Protein AF-A0A9J6GZI0-F1 (afdb_monomer_lite)

Sequence (160 aa):
MIIQRSVTVWRATHVLAYLCALATSIGALVCYRKMNAQLMTTVDKCLLFTKPWIDVEQSSRKCRIDYTRIEWSSDTLCNYVTFALLASFVYSIVAVWFFVMCAPTRGTELNDSVVHVWKIVAPASFLSGVMAMVTLVMAWKVTNGMNAFFDGLAEGARKK

InterPro domains:
  IPR059010 Transmembrane protein 179/179B [PF26158] (20-149)

Secondary structure (DSSP, 8-state):
-HHHHHHHHHHHHHHHHHHHHHHHHHHHHHHHHHHHHHTT-SS----TT-B--EEE-TTT--EEE-TTS-BPPPHHHHHHHHHHHHHHHHHHHHHHHHHHHTSPPTTS-HHHHHHHHHHHHHHHHHHHHHHHHHHHHHHHHHHHHHHHHHHHHHHHHH--

pLDDT: mean 76.61, std 12.49, range [46.97, 93.81]

Structure (mmCIF, N/CA/C/O backbone):
data_AF-A0A9J6GZI0-F1
#
_entry.id   AF-A0A9J6GZI0-F1
#
loop_
_atom_site.group_PDB
_atom_site.id
_atom_site.type_symbol
_atom_site.label_atom_id
_atom_site.label_alt_id
_atom_site.label_comp_id
_atom_site.label_asym_id
_atom_site.label_entity_id
_atom_site.label_seq_id
_atom_site.pdbx_PDB_ins_code
_atom_site.Cartn_x
_atom_site.Cartn_y
_atom_site.Cartn_z
_atom_site.occupancy
_atom_site.B_iso_or_equiv
_atom_site.auth_seq_id
_atom_site.auth_comp_id
_atom_site.auth_asym_id
_atom_site.auth_atom_id
_atom_site.pdbx_PDB_model_num
ATOM 1 N N . MET A 1 1 ? 14.197 6.250 -35.689 1.00 51.56 1 MET A N 1
ATOM 2 C CA . MET A 1 1 ? 13.913 7.397 -34.789 1.00 51.56 1 MET A CA 1
ATOM 3 C C . MET A 1 1 ? 12.648 7.200 -33.936 1.00 51.56 1 MET A C 1
ATOM 5 O O . MET A 1 1 ? 12.724 7.396 -32.730 1.00 51.56 1 MET A O 1
ATOM 9 N N . ILE A 1 2 ? 11.511 6.758 -34.500 1.00 58.06 2 ILE A N 1
ATOM 10 C CA . ILE A 1 2 ? 10.236 6.566 -33.763 1.00 58.06 2 ILE A CA 1
ATOM 11 C C . ILE A 1 2 ? 10.351 5.539 -32.615 1.00 58.06 2 ILE A C 1
ATOM 13 O O . ILE A 1 2 ? 9.964 5.830 -31.485 1.00 58.06 2 ILE A O 1
ATOM 17 N N . ILE A 1 3 ? 10.967 4.380 -32.871 1.00 59.94 3 ILE A N 1
ATOM 18 C CA . ILE A 1 3 ? 11.138 3.300 -31.877 1.00 59.94 3 ILE A CA 1
ATOM 19 C C . ILE A 1 3 ? 11.978 3.768 -30.671 1.00 59.94 3 ILE A C 1
ATOM 21 O O . ILE A 1 3 ? 11.637 3.497 -29.524 1.00 59.94 3 ILE A O 1
ATOM 25 N N . GLN A 1 4 ? 13.024 4.564 -30.908 1.00 58.75 4 GLN A N 1
ATOM 26 C CA . GLN A 1 4 ? 13.918 5.082 -29.863 1.00 58.75 4 GLN A CA 1
ATOM 27 C C . GLN A 1 4 ? 13.219 6.083 -28.928 1.00 58.75 4 GLN A C 1
ATOM 29 O O . GLN A 1 4 ? 13.420 6.052 -27.710 1.00 58.75 4 GLN A O 1
ATOM 34 N N . ARG A 1 5 ? 12.346 6.937 -29.481 1.00 63.12 5 ARG A N 1
ATOM 35 C CA . ARG A 1 5 ? 11.496 7.835 -28.687 1.00 63.12 5 ARG A CA 1
ATOM 36 C C . ARG A 1 5 ? 10.500 7.031 -27.846 1.00 63.12 5 ARG A C 1
ATOM 38 O O . ARG A 1 5 ? 10.331 7.336 -26.671 1.00 63.12 5 ARG A O 1
ATOM 45 N N . SER A 1 6 ? 9.921 5.971 -28.412 1.00 71.12 6 SER A N 1
ATOM 46 C CA . SER A 1 6 ? 8.968 5.096 -27.717 1.00 71.12 6 SER A CA 1
ATOM 47 C C . SER A 1 6 ? 9.584 4.383 -26.506 1.00 71.12 6 SER A C 1
ATOM 49 O O . SER A 1 6 ? 8.999 4.408 -25.428 1.00 71.12 6 SER A O 1
ATOM 51 N N . VAL A 1 7 ? 10.780 3.797 -26.644 1.00 70.62 7 VAL A N 1
ATOM 52 C CA . VAL A 1 7 ? 11.458 3.081 -25.540 1.00 70.62 7 VAL A CA 1
ATOM 53 C C . VAL A 1 7 ? 11.880 4.038 -24.419 1.00 70.62 7 VAL A C 1
ATOM 55 O O . VAL A 1 7 ? 11.726 3.726 -23.239 1.00 70.62 7 VAL A O 1
ATOM 58 N N . THR A 1 8 ? 12.368 5.229 -24.774 1.00 74.81 8 THR A N 1
ATOM 59 C CA . THR A 1 8 ? 12.782 6.248 -23.793 1.00 74.81 8 THR A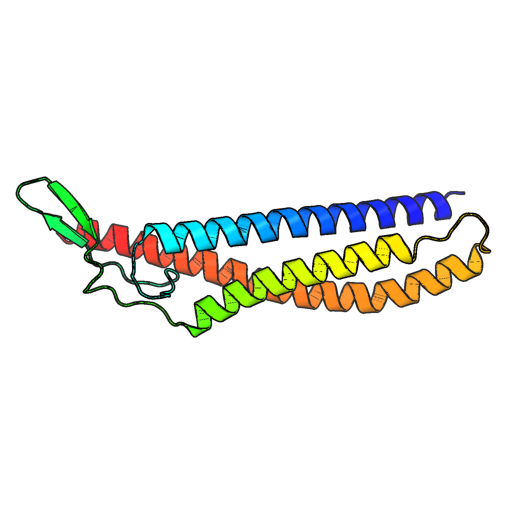 CA 1
ATOM 60 C C . THR A 1 8 ? 11.592 6.762 -22.981 1.00 74.81 8 THR A C 1
ATOM 62 O O . THR A 1 8 ? 11.679 6.851 -21.757 1.00 74.81 8 THR A O 1
ATOM 65 N N . VAL A 1 9 ? 10.470 7.057 -23.649 1.00 80.56 9 VAL A N 1
ATOM 66 C CA . VAL A 1 9 ? 9.228 7.489 -22.989 1.00 80.56 9 VAL A CA 1
ATOM 67 C C . VAL A 1 9 ? 8.689 6.379 -22.092 1.00 80.56 9 VAL A C 1
ATOM 69 O O . VAL A 1 9 ? 8.420 6.628 -20.922 1.00 80.56 9 VAL A O 1
ATOM 72 N N . TRP A 1 10 ? 8.618 5.145 -22.595 1.00 79.31 10 TRP A N 1
ATOM 73 C CA . TRP A 1 10 ? 8.157 3.988 -21.826 1.00 79.31 10 TRP A CA 1
ATOM 74 C C . TRP A 1 10 ? 8.956 3.787 -20.531 1.00 79.31 10 TRP A C 1
ATOM 76 O O . TRP A 1 10 ? 8.372 3.616 -19.458 1.00 79.31 10 TRP A O 1
ATOM 86 N N . ARG A 1 11 ? 10.290 3.875 -20.607 1.00 77.94 11 ARG A N 1
ATOM 87 C CA . ARG A 1 11 ? 11.172 3.768 -19.439 1.00 77.94 11 ARG A CA 1
ATOM 88 C C . ARG A 1 11 ? 10.929 4.898 -18.443 1.00 77.94 11 ARG A C 1
ATOM 90 O O . ARG A 1 11 ? 10.831 4.641 -17.247 1.00 77.94 11 ARG A O 1
ATOM 97 N N . ALA A 1 12 ? 10.816 6.136 -18.929 1.00 83.56 12 ALA A N 1
ATOM 98 C CA . ALA A 1 12 ? 10.535 7.291 -18.082 1.00 83.56 12 ALA A CA 1
ATOM 99 C C . ALA A 1 12 ? 9.198 7.132 -17.340 1.00 83.56 12 ALA A C 1
ATOM 101 O O . ALA A 1 12 ? 9.138 7.375 -16.138 1.00 83.56 12 ALA A O 1
ATOM 102 N N . THR A 1 13 ? 8.155 6.643 -18.019 1.00 86.12 13 THR A N 1
ATOM 103 C CA . THR A 1 13 ? 6.854 6.356 -17.399 1.00 86.12 13 THR A CA 1
ATOM 104 C C . THR A 1 13 ? 6.967 5.316 -16.282 1.00 86.12 13 THR A C 1
ATOM 106 O O . THR A 1 13 ? 6.408 5.531 -15.211 1.00 86.12 13 THR A O 1
ATOM 109 N N . HIS A 1 14 ? 7.719 4.228 -16.484 1.00 85.12 14 HIS A N 1
ATOM 110 C CA . HIS A 1 14 ? 7.907 3.202 -15.451 1.00 85.12 14 HIS A CA 1
ATOM 111 C C . HIS A 1 14 ? 8.660 3.748 -14.238 1.00 85.12 14 HIS A C 1
ATOM 113 O O . HIS A 1 14 ? 8.217 3.558 -13.109 1.00 85.12 14 HIS A O 1
ATOM 119 N N . VAL A 1 15 ? 9.757 4.478 -14.457 1.00 86.31 15 VAL A N 1
ATOM 120 C CA . VAL A 1 15 ? 10.523 5.099 -13.364 1.00 86.31 15 VAL A CA 1
ATOM 121 C C . VAL A 1 15 ? 9.638 6.044 -12.551 1.00 86.31 15 VAL A C 1
ATOM 123 O O . VAL A 1 15 ? 9.618 5.949 -11.326 1.00 86.31 15 VAL A O 1
ATOM 126 N N . LEU A 1 16 ? 8.860 6.907 -13.211 1.00 90.00 16 LEU A N 1
ATOM 127 C CA . LEU A 1 16 ? 7.929 7.807 -12.527 1.00 90.00 16 LEU A CA 1
ATOM 128 C C . LEU A 1 16 ? 6.859 7.039 -11.742 1.00 90.00 16 LEU A C 1
ATOM 130 O O . LEU A 1 16 ? 6.603 7.371 -10.588 1.00 90.00 16 LEU A O 1
ATOM 134 N N . ALA A 1 17 ? 6.284 5.985 -12.324 1.00 88.31 17 ALA A N 1
ATOM 135 C CA . ALA A 1 17 ? 5.286 5.160 -11.650 1.00 88.31 17 ALA A CA 1
ATOM 136 C C . ALA A 1 17 ? 5.843 4.509 -10.372 1.00 88.31 17 ALA A C 1
ATOM 138 O O . ALA A 1 17 ? 5.206 4.582 -9.320 1.00 88.31 17 ALA A O 1
ATOM 139 N N . TYR A 1 18 ? 7.051 3.940 -10.422 1.00 88.56 18 TYR A N 1
ATOM 140 C CA . TYR A 1 18 ? 7.684 3.346 -9.241 1.00 88.56 18 TYR A CA 1
ATOM 141 C C . TYR A 1 18 ? 8.109 4.389 -8.200 1.00 88.56 18 TYR A C 1
ATOM 143 O O . TYR A 1 18 ? 8.015 4.120 -7.006 1.00 88.56 18 TYR A O 1
ATOM 151 N N . LEU A 1 19 ? 8.510 5.597 -8.609 1.00 90.75 19 LEU A N 1
ATOM 152 C CA . LEU A 1 19 ? 8.758 6.703 -7.674 1.00 90.75 19 LEU A CA 1
ATOM 153 C C . LEU A 1 19 ? 7.476 7.134 -6.946 1.00 90.75 19 LEU A C 1
ATOM 155 O O . LEU A 1 19 ? 7.494 7.340 -5.731 1.00 90.75 19 LEU A O 1
ATOM 159 N N . CYS A 1 20 ? 6.345 7.210 -7.651 1.00 90.44 20 CYS A N 1
ATOM 160 C CA . CYS A 1 20 ? 5.044 7.445 -7.024 1.00 90.44 20 CYS A CA 1
ATOM 161 C C . CYS A 1 20 ? 4.660 6.300 -6.072 1.00 90.44 20 CYS A C 1
ATOM 163 O O . CYS A 1 20 ? 4.178 6.555 -4.966 1.00 90.44 20 CYS A O 1
ATOM 165 N N . ALA A 1 21 ? 4.913 5.046 -6.457 1.00 87.44 21 ALA A N 1
ATOM 166 C CA . ALA A 1 21 ? 4.680 3.880 -5.604 1.00 87.44 21 ALA A CA 1
ATOM 167 C C . ALA A 1 21 ? 5.536 3.915 -4.322 1.00 87.44 21 ALA A C 1
ATOM 169 O O . ALA A 1 21 ? 5.047 3.589 -3.239 1.00 87.44 21 ALA A O 1
ATOM 170 N N . LEU A 1 22 ? 6.787 4.381 -4.407 1.00 88.75 22 LEU A N 1
ATOM 171 C CA . LEU A 1 22 ? 7.652 4.597 -3.242 1.00 88.75 22 LEU A CA 1
ATOM 172 C C . LEU A 1 22 ? 7.072 5.648 -2.298 1.00 88.75 22 LEU A C 1
ATOM 174 O O . LEU A 1 22 ? 6.899 5.377 -1.109 1.00 88.75 22 LEU A O 1
ATOM 178 N N . ALA A 1 23 ? 6.744 6.830 -2.826 1.00 90.38 23 ALA A N 1
ATOM 179 C CA . ALA A 1 23 ? 6.206 7.928 -2.029 1.00 90.38 23 ALA A CA 1
ATOM 180 C C . ALA A 1 23 ? 4.892 7.537 -1.333 1.00 90.38 23 ALA A C 1
ATOM 182 O O . ALA A 1 23 ? 4.714 7.790 -0.141 1.00 90.38 23 ALA A O 1
ATOM 183 N N . THR A 1 24 ? 3.996 6.859 -2.054 1.00 89.50 24 THR A N 1
ATOM 184 C CA . THR A 1 24 ? 2.719 6.377 -1.506 1.00 89.50 24 THR A CA 1
ATOM 185 C C . THR A 1 24 ? 2.909 5.271 -0.470 1.00 89.50 24 THR A C 1
ATOM 187 O O . THR A 1 24 ? 2.249 5.310 0.564 1.00 89.50 24 THR A O 1
ATOM 190 N N . SER A 1 25 ? 3.846 4.338 -0.674 1.00 87.06 25 SER A N 1
ATOM 191 C CA . SER A 1 25 ? 4.150 3.284 0.308 1.00 87.06 25 SER A CA 1
ATOM 192 C C . SER A 1 25 ? 4.707 3.866 1.614 1.00 87.06 25 SER A C 1
ATOM 194 O O . SER A 1 25 ? 4.288 3.457 2.697 1.00 87.06 25 SER A O 1
ATOM 196 N N . ILE A 1 26 ? 5.598 4.866 1.531 1.00 88.44 26 ILE A N 1
ATOM 197 C CA . ILE A 1 26 ? 6.100 5.597 2.707 1.00 88.44 26 ILE A CA 1
ATOM 198 C C . ILE A 1 26 ? 4.952 6.329 3.405 1.00 88.44 26 ILE A C 1
ATOM 200 O O . ILE A 1 26 ? 4.794 6.200 4.619 1.00 88.44 26 ILE A O 1
ATOM 204 N N . GLY A 1 27 ? 4.137 7.070 2.648 1.00 88.19 27 GLY A N 1
ATOM 205 C CA . GLY A 1 27 ? 2.989 7.798 3.188 1.00 88.19 27 GLY A CA 1
ATOM 206 C C . GLY A 1 27 ? 2.026 6.872 3.930 1.00 88.19 27 GLY A C 1
ATOM 207 O O . GLY A 1 27 ? 1.700 7.122 5.088 1.00 88.19 27 GLY A O 1
ATOM 208 N N . ALA A 1 28 ? 1.654 5.751 3.311 1.00 85.50 28 ALA A N 1
ATOM 209 C CA . ALA A 1 28 ? 0.783 4.748 3.91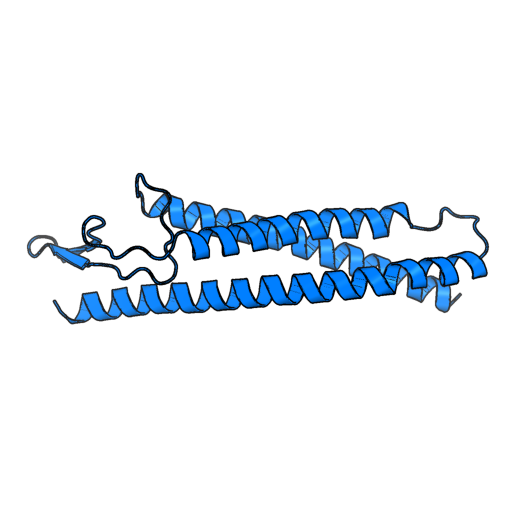1 1.00 85.50 28 ALA A CA 1
ATOM 210 C C . ALA A 1 28 ? 1.387 4.137 5.187 1.00 85.50 28 ALA A C 1
ATOM 212 O O . ALA A 1 28 ? 0.685 4.004 6.189 1.00 85.50 28 ALA A O 1
ATOM 213 N N . LEU A 1 29 ? 2.691 3.832 5.199 1.00 85.12 29 LEU A N 1
ATOM 214 C CA . LEU A 1 29 ? 3.378 3.312 6.384 1.00 85.12 29 LEU A CA 1
ATOM 215 C C . LEU A 1 29 ? 3.391 4.327 7.535 1.00 85.12 29 LEU A C 1
ATOM 217 O O . LEU A 1 29 ? 3.117 3.962 8.681 1.00 85.12 29 LEU A O 1
ATOM 221 N N . VAL A 1 30 ? 3.691 5.596 7.242 1.00 86.69 30 VAL A N 1
ATOM 222 C CA . VAL A 1 30 ? 3.697 6.674 8.241 1.00 86.69 30 VAL A CA 1
ATOM 223 C C . VAL A 1 30 ? 2.293 6.891 8.796 1.00 86.69 30 VAL A C 1
ATOM 225 O O . VAL A 1 30 ? 2.141 6.942 10.015 1.00 86.69 30 VAL A O 1
ATOM 228 N N . CYS A 1 31 ? 1.272 6.962 7.939 1.00 85.12 31 CYS A N 1
ATOM 229 C CA . CYS A 1 31 ? -0.124 7.092 8.355 1.00 85.12 31 CYS A CA 1
ATOM 230 C C . CYS A 1 31 ? -0.564 5.917 9.233 1.00 85.12 31 CYS A C 1
ATOM 232 O O . CYS A 1 31 ? -1.100 6.142 10.315 1.00 85.12 31 CYS A O 1
ATOM 234 N N . TYR A 1 32 ? -0.278 4.678 8.822 1.00 79.12 32 TYR A N 1
ATOM 235 C CA . TYR A 1 32 ? -0.642 3.483 9.583 1.00 79.12 32 TYR A CA 1
ATOM 236 C C . TYR A 1 32 ? 0.041 3.447 10.958 1.00 79.12 32 TYR A C 1
ATOM 238 O O . TYR A 1 32 ? -0.610 3.218 11.978 1.00 79.12 32 TYR A O 1
ATOM 246 N N . ARG A 1 33 ? 1.342 3.763 11.021 1.00 79.19 33 ARG A N 1
ATOM 247 C CA . ARG A 1 33 ? 2.077 3.848 12.293 1.00 79.19 33 ARG A CA 1
ATOM 248 C C . ARG A 1 33 ? 1.585 4.979 13.187 1.00 79.19 33 ARG A C 1
ATOM 250 O O . ARG A 1 33 ? 1.440 4.776 14.387 1.00 79.19 33 ARG A O 1
ATOM 257 N N . LYS A 1 34 ? 1.328 6.162 12.624 1.00 80.94 34 LYS A N 1
ATOM 258 C CA . LYS A 1 34 ? 0.792 7.312 13.367 1.00 80.94 34 LYS A CA 1
ATOM 259 C C . LYS A 1 34 ? -0.588 7.008 13.936 1.00 80.94 34 LYS A C 1
ATOM 261 O O . LYS A 1 34 ? -0.826 7.336 15.093 1.00 80.94 34 LYS A O 1
ATOM 266 N N . MET A 1 35 ? -1.450 6.360 13.153 1.00 76.25 35 MET A N 1
ATOM 267 C CA . MET A 1 35 ? -2.763 5.909 13.601 1.00 76.25 35 MET A CA 1
ATOM 268 C C . MET A 1 35 ? -2.618 4.964 14.796 1.00 76.25 35 MET A C 1
ATOM 270 O O . MET A 1 35 ? -3.141 5.271 15.857 1.00 76.25 35 MET A O 1
ATOM 274 N N . ASN A 1 36 ? -1.821 3.898 14.685 1.00 72.25 36 ASN A N 1
ATOM 275 C CA . ASN A 1 36 ? -1.616 2.972 15.806 1.00 72.25 36 ASN A CA 1
ATOM 276 C C . ASN A 1 36 ? -1.005 3.659 17.043 1.00 72.25 36 ASN A C 1
ATOM 278 O O . ASN A 1 36 ? -1.428 3.391 18.163 1.00 72.25 36 ASN A O 1
ATOM 282 N N . ALA A 1 37 ? -0.062 4.592 16.861 1.00 71.81 37 ALA A N 1
ATOM 283 C CA . ALA A 1 37 ? 0.561 5.319 17.969 1.00 71.81 37 ALA A CA 1
ATOM 284 C C . ALA A 1 37 ? -0.408 6.268 18.702 1.00 71.81 37 ALA A C 1
ATOM 286 O O . ALA A 1 37 ? -0.296 6.441 19.915 1.00 71.81 37 ALA A O 1
ATOM 287 N N . GLN A 1 38 ? -1.356 6.890 17.991 1.00 69.56 38 GLN A N 1
ATOM 288 C CA . GLN A 1 38 ? -2.339 7.788 18.609 1.00 69.56 38 GLN A CA 1
ATOM 289 C C . GLN A 1 38 ? -3.324 7.060 19.527 1.00 69.56 38 GLN A C 1
ATOM 291 O O . GLN A 1 38 ? -3.831 7.682 20.458 1.00 69.56 38 GLN A O 1
ATOM 296 N N . LEU A 1 39 ? -3.565 5.762 19.321 1.00 63.88 39 LEU A N 1
ATOM 297 C CA . LEU A 1 39 ? -4.453 4.990 20.192 1.00 63.88 39 LEU A CA 1
ATOM 298 C C . LEU A 1 39 ? -3.794 4.505 21.494 1.00 63.88 39 LEU A C 1
ATOM 300 O O . LEU A 1 39 ? -4.453 3.808 22.256 1.00 63.88 39 LEU A O 1
ATOM 304 N N . MET A 1 40 ? -2.550 4.916 21.791 1.00 51.28 40 MET A N 1
ATOM 305 C CA . MET A 1 40 ? -1.888 4.751 23.099 1.00 51.28 40 MET A CA 1
ATOM 306 C C . MET A 1 40 ? -2.088 3.378 23.766 1.00 51.28 40 MET A C 1
ATOM 308 O O . MET A 1 40 ? -2.169 3.272 24.990 1.00 51.28 40 MET A O 1
ATOM 312 N N . THR A 1 41 ? -2.107 2.295 22.992 1.00 48.88 41 THR A N 1
ATOM 313 C CA . THR A 1 41 ? -1.889 0.984 23.584 1.00 48.88 41 THR A CA 1
ATOM 314 C C . THR A 1 41 ? -0.400 0.810 23.777 1.00 48.88 41 THR A C 1
ATOM 316 O O . THR A 1 41 ? 0.379 0.826 22.831 1.00 48.88 41 THR A O 1
ATOM 319 N N . THR A 1 42 ? 0.007 0.575 25.014 1.00 46.97 42 THR A N 1
ATOM 320 C CA . THR A 1 42 ? 1.327 0.067 25.419 1.00 46.97 42 THR A CA 1
ATOM 321 C C . THR A 1 42 ? 1.655 -1.318 24.831 1.00 46.97 42 THR A C 1
ATOM 323 O O . THR A 1 42 ? 2.540 -2.016 25.314 1.00 46.97 42 THR A O 1
ATOM 326 N N . VAL A 1 43 ? 0.929 -1.737 23.795 1.00 47.41 43 VAL A N 1
ATOM 327 C CA . VAL A 1 43 ? 0.926 -3.064 23.203 1.00 47.41 43 VAL A CA 1
ATOM 328 C C . VAL A 1 43 ? 0.762 -2.871 21.697 1.00 47.41 43 VAL A C 1
ATOM 330 O O . VAL A 1 43 ? -0.150 -2.157 21.274 1.00 47.41 43 VAL A O 1
ATOM 333 N N . ASP A 1 44 ? 1.637 -3.486 20.903 1.00 56.31 44 ASP A N 1
ATOM 334 C CA . ASP A 1 44 ? 1.586 -3.509 19.436 1.00 56.31 44 ASP A CA 1
ATOM 335 C C . ASP A 1 44 ? 0.279 -4.164 18.954 1.00 56.31 44 ASP A C 1
ATOM 337 O O . ASP A 1 44 ? 0.241 -5.355 18.650 1.00 56.31 44 ASP A O 1
ATOM 341 N N . LYS A 1 45 ? -0.832 -3.421 18.943 1.00 62.66 45 LYS A N 1
ATOM 342 C CA . LYS A 1 45 ? -2.156 -3.958 18.611 1.00 62.66 45 LYS A CA 1
ATOM 343 C C . LYS A 1 45 ? -2.703 -3.355 17.329 1.00 62.66 45 LYS A C 1
ATOM 345 O O . LYS A 1 45 ? -2.525 -2.178 17.024 1.00 62.66 45 LYS A O 1
ATOM 350 N N . CYS A 1 46 ? -3.337 -4.215 16.536 1.00 72.56 46 CYS A N 1
ATOM 351 C CA . CYS A 1 46 ? -3.899 -3.862 15.241 1.00 72.56 46 CYS A CA 1
ATOM 352 C C . CYS A 1 46 ? -5.245 -3.165 15.427 1.00 72.56 46 CYS A C 1
ATOM 354 O O . CYS A 1 46 ? -6.110 -3.712 16.103 1.00 72.56 46 CYS A O 1
ATOM 356 N N . LEU A 1 47 ? -5.440 -1.997 14.809 1.00 73.62 47 LEU A N 1
ATOM 357 C CA . LEU A 1 47 ? -6.721 -1.280 14.827 1.00 73.62 47 LEU A CA 1
ATOM 358 C C . LEU A 1 47 ? -7.760 -1.845 13.840 1.00 73.62 47 LEU A C 1
ATOM 360 O O . LEU A 1 47 ? -8.961 -1.638 13.995 1.00 73.62 47 LEU A O 1
ATOM 364 N N . LEU A 1 48 ? -7.316 -2.541 12.796 1.00 75.25 48 LEU A N 1
ATOM 365 C CA . LEU A 1 48 ? -8.192 -3.008 11.720 1.00 75.25 48 LEU A CA 1
ATOM 366 C C . LEU A 1 48 ? -9.138 -4.099 12.218 1.00 75.25 48 LEU A C 1
ATOM 368 O O . LEU A 1 48 ? -8.647 -5.123 12.662 1.00 75.25 48 LEU A O 1
ATOM 372 N N . PHE A 1 49 ? -10.457 -3.944 12.056 1.00 78.69 49 PHE A N 1
ATOM 373 C CA . PHE A 1 49 ? -11.485 -4.862 12.596 1.00 78.69 49 PHE A CA 1
ATOM 374 C C . PHE A 1 49 ? -11.564 -4.919 14.127 1.00 78.69 49 PHE A C 1
ATOM 376 O O . PHE A 1 49 ? -12.182 -5.823 14.687 1.00 78.69 49 PHE A O 1
ATOM 383 N N . THR A 1 50 ? -10.961 -3.956 14.813 1.00 78.75 50 THR A N 1
ATOM 384 C CA . THR A 1 50 ? -11.093 -3.825 16.261 1.00 78.75 50 THR A CA 1
ATOM 385 C C . THR A 1 50 ? -12.508 -3.391 16.617 1.00 78.75 50 THR A C 1
ATOM 387 O O . THR A 1 50 ? -13.061 -2.504 15.965 1.00 78.75 50 THR A O 1
ATOM 390 N N . LYS A 1 51 ? -13.094 -3.992 17.658 1.00 76.50 51 LYS A N 1
ATOM 391 C CA . LYS A 1 51 ? -14.409 -3.581 18.169 1.00 76.50 51 LYS A CA 1
ATOM 392 C C . LYS A 1 51 ? -14.222 -2.594 19.325 1.00 76.50 51 LYS A C 1
ATOM 394 O O . LYS A 1 51 ? -13.800 -3.010 20.406 1.00 76.50 51 LYS A O 1
ATOM 399 N N . PRO A 1 52 ? -14.487 -1.294 19.119 1.00 75.06 52 PRO A N 1
ATOM 400 C CA . PRO A 1 52 ? -14.270 -0.289 20.148 1.00 75.06 52 PRO A CA 1
ATOM 401 C C . PRO A 1 52 ? -15.359 -0.360 21.222 1.00 75.06 52 PRO A C 1
ATOM 403 O O . PRO A 1 52 ? -16.539 -0.525 20.914 1.00 75.06 52 PRO A O 1
ATOM 406 N N . TRP A 1 53 ? -14.968 -0.175 22.484 1.00 73.00 53 TRP A N 1
ATOM 407 C CA . TRP A 1 53 ? -15.905 -0.009 23.594 1.00 73.00 53 TRP A CA 1
ATOM 408 C C . TRP A 1 53 ? -15.960 1.462 24.011 1.00 73.00 53 TRP A C 1
ATOM 410 O O . TRP A 1 53 ? -14.925 2.070 24.290 1.00 73.00 53 TRP A O 1
ATOM 420 N N . ILE A 1 54 ? -17.160 2.051 24.027 1.00 75.00 54 ILE A N 1
ATOM 421 C CA . ILE A 1 54 ? -17.364 3.462 24.378 1.00 75.00 54 ILE A CA 1
ATOM 422 C C . ILE A 1 54 ? -17.979 3.557 25.773 1.00 75.00 54 ILE A C 1
ATOM 424 O O . ILE A 1 54 ? -19.072 3.039 26.030 1.00 75.00 54 ILE A O 1
ATOM 428 N N . ASP A 1 55 ? -17.310 4.294 26.656 1.00 69.62 55 ASP A N 1
ATOM 429 C CA . ASP A 1 55 ? -17.883 4.759 27.910 1.00 69.62 55 ASP A CA 1
ATOM 430 C C . ASP A 1 55 ? -18.230 6.245 27.804 1.00 69.62 55 ASP A C 1
ATOM 432 O O . ASP A 1 55 ? -17.386 7.114 27.567 1.00 69.62 55 ASP A O 1
ATOM 436 N N . VAL A 1 56 ? -19.527 6.528 27.934 1.00 66.25 56 VAL A N 1
ATOM 437 C CA . VAL A 1 56 ? -20.058 7.886 27.986 1.00 66.25 56 VAL A CA 1
ATOM 438 C C . VAL A 1 56 ? -20.058 8.300 29.447 1.00 66.25 56 VAL A C 1
ATOM 440 O O . VAL A 1 56 ? -20.843 7.795 30.249 1.00 66.25 56 VAL A O 1
ATOM 443 N N . GLU A 1 57 ? -19.153 9.204 29.805 1.00 66.31 57 GLU A N 1
ATOM 444 C CA . GLU A 1 57 ? -19.102 9.738 31.158 1.00 66.31 57 GLU A CA 1
ATOM 445 C C . GLU A 1 57 ? -20.287 10.698 31.359 1.00 66.31 57 GLU A C 1
ATOM 447 O O . GLU A 1 57 ? -20.312 11.814 30.829 1.00 66.31 57 GLU A O 1
ATOM 452 N N . GLN A 1 58 ? -21.301 10.233 32.101 1.00 59.72 58 GLN A N 1
ATOM 453 C CA . GLN A 1 58 ? -22.598 10.903 32.289 1.00 59.72 58 GLN A CA 1
ATOM 454 C C . GLN A 1 58 ? -22.482 12.348 32.803 1.00 59.72 58 GLN A C 1
ATOM 456 O O . GLN A 1 58 ? -23.337 13.176 32.496 1.00 59.72 58 GLN A O 1
ATOM 461 N N . SER A 1 59 ? -21.423 12.671 33.551 1.00 58.78 59 SER A N 1
ATOM 462 C CA . SER A 1 59 ? -21.207 13.999 34.135 1.00 58.78 59 SER A CA 1
ATOM 463 C C . SER A 1 59 ? -20.594 15.016 33.164 1.00 58.78 59 SER A C 1
ATOM 465 O O . SER A 1 59 ? -20.820 16.213 33.321 1.00 58.78 59 SER A O 1
ATOM 467 N N . SER A 1 60 ? -19.834 14.574 32.154 1.00 63.44 60 SER A N 1
ATOM 468 C CA . SER A 1 60 ? -19.064 15.465 31.270 1.00 63.44 60 SER A CA 1
ATOM 469 C C . SER A 1 60 ? -19.529 15.459 29.811 1.00 63.44 60 SER A C 1
ATOM 471 O O . SER A 1 60 ? -19.039 16.269 29.021 1.00 63.44 60 SER A O 1
ATOM 473 N N . ARG A 1 61 ? -20.449 14.551 29.433 1.00 62.19 61 ARG A N 1
ATOM 474 C CA . ARG A 1 61 ? -20.828 14.240 28.035 1.00 62.19 61 ARG A CA 1
ATOM 475 C C . ARG A 1 61 ? -19.632 13.907 27.127 1.00 62.19 61 ARG A C 1
ATOM 477 O O . ARG A 1 61 ? -19.771 13.897 25.905 1.00 62.19 61 ARG A O 1
ATOM 484 N N . LYS A 1 62 ? -18.449 13.629 27.684 1.00 65.88 62 LYS A N 1
ATOM 485 C CA . LYS A 1 62 ? -17.280 13.232 26.897 1.00 65.88 62 LYS A CA 1
ATOM 486 C C . LYS A 1 62 ? -17.355 11.733 26.633 1.00 65.88 62 LYS A C 1
ATOM 488 O O . LYS A 1 62 ? -17.4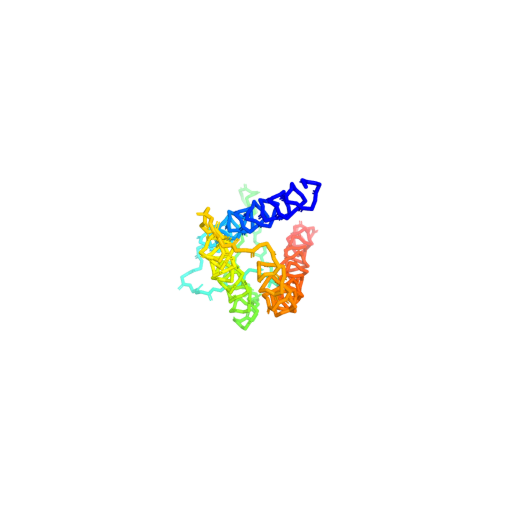41 10.933 27.561 1.00 65.88 62 LYS A O 1
ATOM 493 N N . CYS A 1 63 ? -17.308 11.363 25.358 1.00 66.62 63 CYS A N 1
ATOM 494 C CA . CYS A 1 63 ? -17.099 9.979 24.952 1.00 66.62 63 CYS A CA 1
ATOM 495 C C . CYS A 1 63 ? -15.624 9.643 25.168 1.00 66.62 63 CYS A C 1
ATOM 497 O O . CYS A 1 63 ? -14.754 10.269 24.556 1.00 66.62 63 CYS A O 1
ATOM 499 N N . ARG A 1 64 ? -15.334 8.675 26.038 1.00 70.62 64 ARG A N 1
ATOM 500 C CA . ARG A 1 64 ? -14.000 8.078 26.134 1.00 70.62 64 ARG A CA 1
ATOM 501 C C . ARG A 1 64 ? -14.074 6.651 25.615 1.00 70.62 64 ARG A C 1
ATOM 503 O O . ARG A 1 64 ? -15.018 5.916 25.889 1.00 70.62 64 ARG A O 1
ATOM 510 N N . ILE A 1 65 ? -13.073 6.282 24.831 1.00 70.88 65 ILE A N 1
ATOM 511 C CA . ILE A 1 65 ? -12.885 4.902 24.400 1.00 70.88 65 ILE A CA 1
ATOM 512 C C . ILE A 1 65 ? -12.203 4.174 25.562 1.00 70.88 65 ILE A C 1
ATOM 514 O O . ILE A 1 65 ? -11.141 4.611 26.011 1.00 70.88 65 ILE A O 1
ATOM 518 N N . ASP A 1 66 ? -12.820 3.105 26.065 1.00 70.56 66 ASP A N 1
ATOM 519 C CA . ASP A 1 66 ? -12.215 2.258 27.094 1.00 70.56 66 ASP A CA 1
ATOM 520 C C . ASP A 1 66 ? -11.350 1.190 26.425 1.00 70.56 66 ASP A C 1
ATOM 522 O O . ASP A 1 66 ? -11.840 0.157 25.973 1.00 70.56 66 ASP A O 1
ATOM 526 N N . TYR A 1 67 ? -10.044 1.448 26.383 1.00 68.62 67 TYR A N 1
ATOM 527 C CA . TYR A 1 67 ? -9.041 0.574 25.773 1.00 68.62 67 TYR A CA 1
ATOM 528 C C . TYR A 1 67 ? -8.851 -0.772 26.485 1.00 68.62 67 TYR A C 1
ATOM 530 O O . TYR A 1 67 ? -8.248 -1.677 25.908 1.00 68.62 67 TYR A O 1
ATOM 538 N N . THR A 1 68 ? -9.361 -0.931 27.711 1.00 67.75 68 THR A N 1
ATOM 539 C CA . THR A 1 68 ? -9.212 -2.172 28.490 1.00 67.75 68 THR A CA 1
ATOM 540 C C . THR A 1 68 ? -10.229 -3.244 28.104 1.00 67.75 68 THR A C 1
ATOM 542 O O . THR A 1 68 ? -9.968 -4.431 28.289 1.00 67.75 68 THR A O 1
ATOM 545 N N . ARG A 1 69 ? -11.363 -2.838 27.519 1.00 68.06 69 ARG A N 1
ATOM 546 C CA . ARG A 1 69 ? -12.456 -3.727 27.088 1.00 68.06 69 ARG A CA 1
ATOM 547 C C . ARG A 1 69 ? -12.507 -3.954 25.578 1.00 68.06 69 ARG A C 1
ATOM 549 O O . ARG A 1 69 ? -13.433 -4.592 25.086 1.00 68.06 69 ARG A O 1
ATOM 556 N N . ILE A 1 70 ? -11.540 -3.415 24.840 1.00 73.31 70 ILE A N 1
ATOM 557 C CA . ILE A 1 70 ? -11.481 -3.546 23.386 1.00 73.31 70 ILE A CA 1
ATOM 558 C C . ILE A 1 70 ? -11.114 -4.980 22.994 1.00 73.31 70 ILE A C 1
ATOM 560 O O . ILE A 1 70 ? -10.088 -5.514 23.419 1.00 73.31 70 ILE A O 1
ATOM 564 N N . GLU A 1 71 ? -11.910 -5.567 22.101 1.00 74.69 71 GLU A N 1
ATOM 565 C CA . GLU A 1 71 ? -11.511 -6.767 21.367 1.00 74.69 71 GLU A CA 1
ATOM 566 C C . GLU A 1 71 ? -10.568 -6.361 20.230 1.00 74.69 71 GLU A C 1
ATOM 568 O O . GLU A 1 71 ? -10.996 -5.848 19.189 1.00 74.69 71 GLU A O 1
ATOM 573 N N . TRP A 1 72 ? -9.269 -6.559 20.457 1.00 74.50 72 TRP A N 1
ATOM 574 C CA . TRP A 1 72 ? -8.231 -6.295 19.466 1.00 74.50 72 TRP A CA 1
ATOM 575 C C . TRP A 1 72 ? -8.252 -7.325 18.342 1.00 74.50 72 TRP A C 1
ATOM 577 O O . TRP A 1 72 ? -8.490 -8.514 18.556 1.00 74.50 72 TRP A O 1
ATOM 587 N N . SER A 1 73 ? -7.948 -6.856 17.137 1.00 76.31 73 SER A N 1
ATOM 588 C CA . SER A 1 73 ? -7.814 -7.710 15.963 1.00 76.31 73 SER A CA 1
ATOM 589 C C . SER A 1 73 ? -6.535 -8.553 15.978 1.00 76.31 73 SER A C 1
ATOM 591 O O . SER A 1 73 ? -5.664 -8.388 16.835 1.00 76.31 73 SER A O 1
ATOM 593 N N . SER A 1 74 ? -6.413 -9.477 15.021 1.00 79.75 74 SER A N 1
ATOM 594 C CA . SER A 1 74 ? -5.311 -10.437 14.979 1.00 79.75 74 SER A CA 1
ATOM 595 C C . SER A 1 74 ? -3.969 -9.779 14.642 1.00 79.75 74 SER A C 1
ATOM 597 O O . SER A 1 74 ? -3.844 -8.986 13.703 1.00 79.75 74 SER A O 1
ATOM 599 N N . ASP A 1 75 ? -2.916 -10.195 15.348 1.00 80.12 75 ASP A N 1
ATOM 600 C CA . ASP A 1 75 ? -1.546 -9.732 15.090 1.00 80.12 75 ASP A CA 1
ATOM 601 C C . ASP A 1 75 ? -1.071 -10.147 13.677 1.00 80.12 75 ASP A C 1
ATOM 603 O O . ASP A 1 75 ? -0.321 -9.432 13.010 1.00 80.12 75 ASP A O 1
ATOM 607 N N . THR A 1 76 ? -1.590 -11.266 13.152 1.00 83.31 76 THR A N 1
ATOM 608 C CA . THR A 1 76 ? -1.322 -11.750 11.786 1.00 83.31 76 THR A CA 1
ATOM 609 C C . THR A 1 76 ? -1.781 -10.777 10.701 1.00 83.31 76 THR A C 1
ATOM 611 O O . THR A 1 76 ? -1.103 -10.636 9.683 1.00 83.31 76 THR A O 1
ATOM 614 N N . LEU A 1 77 ? -2.894 -10.068 10.915 1.00 83.19 77 LEU A N 1
ATOM 615 C CA . LEU A 1 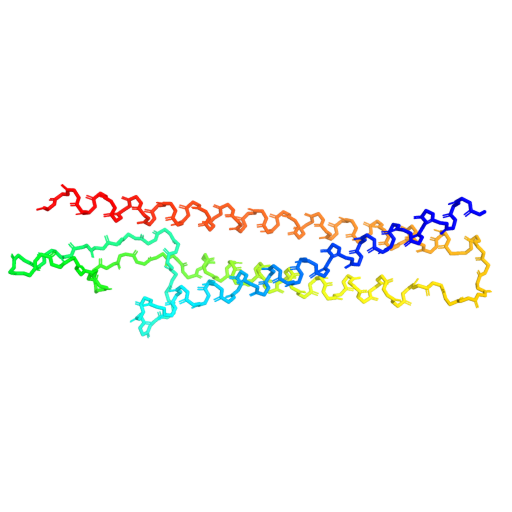77 ? -3.401 -9.076 9.972 1.00 83.19 77 LEU A CA 1
ATOM 616 C C . LEU A 1 77 ? -2.475 -7.856 9.908 1.00 83.19 77 LEU A C 1
ATOM 618 O O . LEU A 1 77 ? -2.129 -7.394 8.821 1.00 83.19 77 LEU A O 1
ATOM 622 N N . CYS A 1 78 ? -2.032 -7.370 11.068 1.00 81.56 78 CYS A N 1
ATOM 623 C CA . CYS A 1 78 ? -1.104 -6.244 11.170 1.00 81.56 78 CYS A CA 1
ATOM 624 C C . CYS A 1 78 ? 0.242 -6.555 10.513 1.00 81.56 78 CYS A C 1
ATOM 626 O O . CYS A 1 78 ? 0.780 -5.742 9.752 1.00 81.56 78 CYS A O 1
ATOM 628 N N . ASN A 1 79 ? 0.756 -7.759 10.774 1.00 85.25 79 ASN A N 1
ATOM 629 C CA . ASN A 1 79 ? 1.998 -8.241 10.188 1.00 85.25 79 ASN A CA 1
ATOM 630 C C . ASN A 1 79 ? 1.884 -8.336 8.666 1.00 85.25 79 ASN A C 1
ATOM 632 O O . ASN A 1 79 ? 2.792 -7.891 7.970 1.00 85.25 79 ASN A O 1
ATOM 636 N N . TYR A 1 80 ? 0.751 -8.817 8.141 1.00 87.75 80 TYR A N 1
ATOM 637 C CA . TYR A 1 80 ? 0.499 -8.849 6.699 1.00 87.75 80 TYR A CA 1
ATOM 638 C C . TYR A 1 80 ? 0.489 -7.448 6.070 1.00 87.75 80 TYR A C 1
ATOM 640 O O . TYR A 1 80 ? 1.159 -7.227 5.064 1.00 87.75 80 TYR A O 1
ATOM 648 N N . VAL A 1 81 ? -0.232 -6.485 6.658 1.00 86.19 81 VAL A N 1
ATOM 649 C CA . VAL A 1 81 ? -0.308 -5.105 6.137 1.00 86.19 81 VAL A CA 1
ATOM 650 C C . VAL A 1 81 ? 1.072 -4.445 6.143 1.00 86.19 81 VAL A C 1
ATOM 652 O O . VAL A 1 81 ? 1.487 -3.854 5.146 1.00 86.19 81 VAL A O 1
ATOM 655 N N . THR A 1 82 ? 1.815 -4.599 7.241 1.00 85.56 82 THR A N 1
ATOM 656 C CA . THR A 1 82 ? 3.174 -4.059 7.378 1.00 85.56 82 THR A CA 1
ATOM 657 C C . THR A 1 82 ? 4.128 -4.703 6.375 1.00 85.56 82 THR A C 1
ATOM 659 O O . THR A 1 82 ? 4.882 -4.001 5.702 1.00 85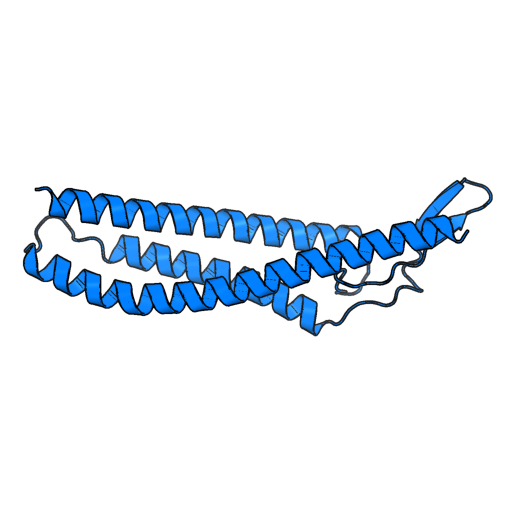.56 82 THR A O 1
ATOM 662 N N . PHE A 1 83 ? 4.062 -6.028 6.224 1.00 89.56 83 PHE A N 1
ATOM 663 C CA . PHE A 1 83 ? 4.835 -6.764 5.232 1.00 89.56 83 PHE A CA 1
ATOM 664 C C . PHE A 1 83 ? 4.526 -6.289 3.810 1.00 89.56 83 PHE A C 1
ATOM 666 O O . PHE A 1 83 ? 5.452 -5.985 3.069 1.00 89.56 83 PHE A O 1
ATOM 673 N N . ALA A 1 84 ? 3.250 -6.157 3.438 1.00 88.94 84 ALA A N 1
ATOM 674 C CA . ALA A 1 84 ? 2.845 -5.715 2.105 1.00 88.94 84 ALA A CA 1
ATOM 675 C C . ALA A 1 84 ? 3.359 -4.300 1.778 1.00 88.94 84 ALA A C 1
ATOM 677 O O . ALA A 1 84 ? 3.841 -4.063 0.669 1.00 88.94 84 ALA A O 1
ATOM 678 N N . LEU A 1 85 ? 3.315 -3.374 2.745 1.00 86.69 85 LEU A N 1
ATOM 679 C CA . LEU A 1 85 ? 3.864 -2.020 2.595 1.00 86.69 85 LEU A CA 1
ATOM 680 C C . LEU A 1 85 ? 5.387 -2.031 2.407 1.00 86.69 85 LEU A C 1
ATOM 682 O O . LEU A 1 85 ? 5.901 -1.385 1.492 1.00 86.69 85 LEU A O 1
ATOM 686 N N . LEU A 1 86 ? 6.110 -2.786 3.241 1.00 88.56 86 LEU A N 1
ATOM 687 C CA . LEU A 1 86 ? 7.567 -2.906 3.149 1.00 88.56 86 LEU A CA 1
ATOM 688 C C . LEU A 1 86 ? 8.002 -3.606 1.857 1.00 88.56 86 LEU A C 1
ATOM 690 O O . LEU A 1 86 ? 8.926 -3.146 1.191 1.00 88.56 86 LEU A O 1
ATOM 694 N N . ALA A 1 87 ? 7.316 -4.679 1.470 1.00 89.31 87 ALA A N 1
ATOM 695 C CA . ALA A 1 87 ? 7.585 -5.408 0.239 1.00 89.31 87 ALA A CA 1
ATOM 696 C C . ALA A 1 87 ? 7.344 -4.525 -0.996 1.00 89.31 87 ALA A C 1
ATOM 698 O O . ALA A 1 87 ? 8.183 -4.500 -1.892 1.00 89.31 87 ALA A O 1
ATOM 699 N N . SER A 1 88 ? 6.253 -3.747 -1.024 1.00 89.12 88 SER A N 1
ATOM 700 C CA . SER A 1 88 ? 5.967 -2.766 -2.088 1.00 89.12 88 SER A CA 1
ATOM 701 C C . SER A 1 88 ? 7.057 -1.699 -2.196 1.00 89.12 88 SER A C 1
ATOM 703 O O . SER A 1 88 ? 7.518 -1.371 -3.295 1.00 89.12 88 SER A O 1
ATOM 705 N N . PHE A 1 89 ? 7.521 -1.195 -1.051 1.00 88.88 89 PHE A N 1
ATOM 706 C CA . PHE A 1 89 ? 8.609 -0.228 -0.983 1.00 88.88 89 PHE A CA 1
ATOM 707 C C . PHE A 1 89 ? 9.919 -0.803 -1.542 1.00 88.88 89 PHE A C 1
ATOM 709 O O . PHE A 1 89 ? 10.484 -0.238 -2.478 1.00 88.88 89 PHE A O 1
ATOM 716 N N . VAL A 1 90 ? 10.371 -1.956 -1.038 1.00 91.56 90 VAL A N 1
ATOM 717 C CA . VAL A 1 90 ? 11.609 -2.611 -1.499 1.00 91.56 90 VAL A CA 1
ATOM 718 C C . VAL A 1 90 ? 11.526 -2.958 -2.985 1.00 91.56 90 VAL A C 1
ATOM 720 O O . VAL A 1 90 ? 12.461 -2.673 -3.734 1.00 91.56 90 VAL A O 1
ATOM 723 N N . TYR A 1 91 ? 10.394 -3.507 -3.433 1.00 90.56 91 TYR A N 1
ATOM 724 C CA . TYR A 1 91 ? 10.176 -3.836 -4.839 1.00 90.56 91 TYR A CA 1
ATOM 725 C C . TYR A 1 91 ? 10.313 -2.609 -5.740 1.00 90.56 91 TYR A C 1
ATOM 727 O O . TYR A 1 91 ? 10.982 -2.672 -6.769 1.00 90.56 91 TYR A O 1
ATOM 735 N N . SER A 1 92 ? 9.742 -1.474 -5.336 1.00 87.38 92 SER A N 1
ATOM 736 C CA . SER A 1 92 ? 9.806 -0.249 -6.131 1.00 87.38 92 SER A CA 1
ATOM 737 C C . SER A 1 92 ? 11.236 0.309 -6.227 1.00 87.38 92 SER A C 1
ATOM 739 O O . SER A 1 92 ? 11.617 0.789 -7.292 1.00 87.38 92 SER A O 1
ATOM 741 N N . ILE A 1 93 ? 12.068 0.181 -5.180 1.00 89.31 93 ILE A N 1
ATOM 742 C CA . ILE A 1 93 ? 13.504 0.535 -5.246 1.00 89.31 93 ILE A CA 1
ATOM 743 C C . ILE A 1 93 ? 14.221 -0.345 -6.270 1.00 89.31 93 ILE A C 1
ATOM 745 O O . ILE A 1 93 ? 14.926 0.160 -7.144 1.00 89.31 93 ILE A O 1
ATOM 749 N N . VAL A 1 94 ? 14.033 -1.661 -6.162 1.00 89.06 94 VAL A N 1
ATOM 750 C CA . VAL A 1 94 ? 14.672 -2.644 -7.043 1.00 89.06 94 VAL A CA 1
ATOM 751 C C . VAL A 1 94 ? 14.241 -2.423 -8.496 1.00 89.06 94 VAL A C 1
ATOM 753 O O . VAL A 1 94 ? 15.077 -2.429 -9.397 1.00 89.06 94 VAL A O 1
ATOM 756 N N . ALA A 1 95 ? 12.958 -2.147 -8.731 1.00 86.12 95 ALA A N 1
ATOM 757 C CA . ALA A 1 95 ? 12.441 -1.833 -10.055 1.00 86.12 95 ALA A CA 1
ATOM 758 C C . ALA A 1 95 ? 13.085 -0.559 -10.625 1.00 86.12 95 ALA A C 1
ATOM 760 O O . ALA A 1 95 ? 13.618 -0.596 -11.734 1.00 86.12 95 ALA A O 1
ATOM 761 N N . VAL A 1 96 ? 13.113 0.547 -9.868 1.00 86.00 96 VAL A N 1
ATOM 762 C CA . VAL A 1 96 ? 13.786 1.789 -10.296 1.00 86.00 96 VAL A CA 1
ATOM 763 C C . VAL A 1 96 ? 15.252 1.526 -10.628 1.00 86.00 96 VAL A C 1
ATOM 765 O O . VAL A 1 96 ? 15.712 1.961 -11.683 1.00 86.00 96 VAL A O 1
ATOM 768 N N . TRP A 1 97 ? 15.969 0.775 -9.786 1.00 85.56 97 TRP A N 1
ATOM 769 C CA . TRP A 1 97 ? 17.358 0.398 -10.047 1.00 85.56 97 TRP A CA 1
ATOM 770 C C . TRP A 1 97 ? 17.490 -0.295 -11.402 1.00 85.56 97 TRP A C 1
ATOM 772 O O . TRP A 1 97 ? 18.308 0.129 -12.218 1.00 85.56 97 TRP A O 1
ATOM 782 N N . PHE A 1 98 ? 16.689 -1.330 -11.674 1.00 81.19 98 PHE A N 1
ATOM 783 C CA . PHE A 1 98 ? 16.746 -2.054 -12.946 1.00 81.19 98 PHE A CA 1
ATOM 784 C C . PHE A 1 98 ? 16.474 -1.140 -14.146 1.00 81.19 98 PHE A C 1
ATOM 786 O O . PHE A 1 98 ? 17.206 -1.188 -15.133 1.00 81.19 98 PHE A O 1
ATOM 793 N N . PHE A 1 99 ? 15.484 -0.248 -14.060 1.00 77.81 99 PHE A N 1
ATOM 794 C CA . PHE A 1 99 ? 15.175 0.682 -15.151 1.00 77.81 99 PHE A CA 1
ATOM 795 C C . PHE A 1 99 ? 16.227 1.785 -15.344 1.00 77.81 99 PHE A C 1
ATOM 797 O O . PHE A 1 99 ? 16.381 2.282 -16.461 1.00 77.81 99 PHE A O 1
ATOM 804 N N . VAL A 1 100 ? 16.956 2.169 -14.294 1.00 78.38 100 VAL A N 1
ATOM 805 C CA . VAL A 1 100 ? 18.024 3.180 -14.365 1.00 78.38 100 VAL A CA 1
ATOM 806 C C . VAL A 1 100 ? 19.345 2.570 -14.842 1.00 78.38 100 VAL A C 1
ATOM 808 O O . VAL A 1 100 ? 19.977 3.132 -15.731 1.00 78.38 100 VAL A O 1
ATOM 811 N N . MET A 1 101 ? 19.751 1.418 -14.300 1.00 71.50 101 MET A N 1
ATOM 812 C CA . MET A 1 101 ? 21.056 0.798 -14.582 1.00 71.50 101 MET A CA 1
ATOM 813 C C . MET A 1 101 ? 21.086 0.014 -15.896 1.00 71.50 101 MET A C 1
ATOM 815 O O . MET A 1 101 ? 22.128 -0.045 -16.540 1.00 71.50 101 MET A O 1
ATOM 819 N N . CYS A 1 102 ? 19.957 -0.539 -16.349 1.00 65.06 102 CYS A N 1
ATOM 820 C CA . CYS A 1 102 ? 19.861 -1.184 -17.664 1.00 65.06 102 CYS A CA 1
ATOM 821 C C . CYS A 1 102 ? 19.571 -0.184 -18.803 1.00 65.06 102 CYS A C 1
ATOM 823 O O . CYS A 1 102 ? 19.206 -0.581 -19.910 1.00 65.06 102 CYS A O 1
ATOM 825 N N . ALA A 1 103 ? 19.709 1.122 -18.552 1.00 60.44 103 ALA A N 1
ATOM 826 C CA . ALA A 1 103 ? 19.639 2.147 -19.582 1.00 60.44 103 ALA A CA 1
ATOM 827 C C . ALA A 1 103 ? 20.849 2.029 -20.529 1.00 60.44 103 ALA A C 1
ATOM 829 O O . ALA A 1 103 ? 21.978 2.107 -20.047 1.00 60.44 103 ALA A O 1
ATOM 830 N N . PRO A 1 104 ? 20.660 1.908 -21.859 1.00 56.47 104 PRO A N 1
ATOM 831 C CA . PRO A 1 104 ? 21.783 1.877 -22.787 1.00 56.47 104 PRO A CA 1
ATOM 832 C C . PRO A 1 104 ? 22.587 3.171 -22.650 1.00 56.47 104 PRO A C 1
ATOM 834 O O . PRO A 1 104 ? 22.067 4.270 -22.876 1.00 56.47 104 PRO A O 1
ATOM 837 N N . THR A 1 105 ? 23.852 3.051 -22.263 1.00 53.22 105 THR A N 1
ATOM 838 C CA . THR A 1 105 ? 24.833 4.123 -22.403 1.00 53.22 105 THR A CA 1
ATOM 839 C C . THR A 1 105 ? 25.019 4.385 -23.896 1.00 53.22 105 THR A C 1
ATOM 841 O O . THR A 1 105 ? 25.121 3.451 -24.692 1.00 53.22 105 THR A O 1
ATOM 844 N N . ARG A 1 106 ? 24.974 5.666 -24.294 1.00 47.41 106 ARG A N 1
ATOM 845 C CA . ARG A 1 106 ? 25.147 6.139 -25.682 1.00 47.41 106 ARG A CA 1
ATOM 846 C C . ARG A 1 106 ? 26.256 5.336 -26.390 1.00 47.41 106 ARG A C 1
ATOM 848 O O . ARG A 1 106 ? 27.421 5.551 -26.082 1.00 47.41 106 ARG A O 1
ATOM 855 N N . GLY A 1 107 ? 25.894 4.442 -27.317 1.00 53.00 107 GLY A N 1
ATOM 856 C CA . GLY A 1 107 ? 26.858 3.702 -28.149 1.00 53.00 107 GLY A CA 1
ATOM 857 C C . GLY A 1 107 ? 26.587 2.210 -28.386 1.00 53.00 107 GLY A C 1
ATOM 858 O O . GLY A 1 107 ? 27.241 1.634 -29.243 1.00 53.00 107 GLY A O 1
ATOM 859 N N . THR A 1 108 ? 25.643 1.571 -27.687 1.00 54.44 108 THR A N 1
ATOM 860 C CA . THR A 1 108 ? 25.292 0.154 -27.931 1.00 54.44 108 THR A CA 1
ATOM 861 C C . THR A 1 108 ? 24.342 0.003 -29.124 1.00 54.44 108 THR A C 1
ATOM 863 O O . THR A 1 108 ? 23.362 0.745 -29.239 1.00 54.44 108 THR A O 1
ATOM 866 N N . GLU A 1 109 ? 24.641 -0.935 -30.031 1.00 55.00 109 GLU A N 1
ATOM 867 C CA . GLU A 1 109 ? 23.861 -1.180 -31.247 1.00 55.00 109 GLU A CA 1
ATOM 868 C C . GLU A 1 109 ? 22.381 -1.469 -30.940 1.00 55.00 109 GLU A C 1
ATOM 870 O O . GLU A 1 109 ? 22.013 -2.199 -30.017 1.00 55.00 109 GLU A O 1
ATOM 875 N N . LEU A 1 110 ? 21.503 -0.851 -31.735 1.00 54.00 110 LEU A N 1
ATOM 876 C CA . LEU A 1 110 ? 20.066 -0.753 -31.474 1.00 54.00 110 LEU A CA 1
ATOM 877 C C . LEU A 1 110 ? 19.359 -2.117 -31.377 1.00 54.00 110 LEU A C 1
ATOM 879 O O . LEU A 1 110 ? 18.400 -2.246 -30.615 1.00 54.00 110 LEU A O 1
ATOM 883 N N . ASN A 1 111 ? 19.823 -3.119 -32.128 1.00 52.56 111 ASN A N 1
ATOM 884 C CA . ASN A 1 111 ? 19.216 -4.452 -32.147 1.00 52.56 111 ASN A CA 1
ATOM 885 C C . ASN A 1 111 ? 19.454 -5.222 -30.844 1.00 52.56 111 ASN A C 1
ATOM 887 O O . ASN A 1 111 ? 18.525 -5.860 -30.347 1.00 52.56 111 ASN A O 1
ATOM 891 N N . ASP A 1 112 ? 20.627 -5.075 -30.228 1.00 55.16 112 ASP A N 1
ATOM 892 C CA . ASP A 1 112 ? 20.902 -5.695 -28.931 1.00 55.16 112 ASP A CA 1
ATOM 893 C C . ASP A 1 112 ? 20.051 -5.059 -27.830 1.00 55.16 112 ASP A C 1
ATOM 895 O O . ASP A 1 112 ? 19.504 -5.752 -26.969 1.00 55.16 112 ASP A O 1
ATOM 899 N N . SER A 1 113 ? 19.831 -3.741 -27.896 1.00 57.56 113 SER A N 1
ATOM 900 C CA . SER A 1 113 ? 19.049 -3.028 -26.881 1.00 57.56 113 SER A CA 1
ATOM 901 C C . SER A 1 113 ? 17.590 -3.502 -26.791 1.00 57.56 113 SER A C 1
ATOM 903 O O . SER A 1 113 ? 17.058 -3.646 -25.691 1.00 57.56 113 SER A O 1
ATOM 905 N N . VAL A 1 114 ? 16.939 -3.814 -27.918 1.00 59.66 114 VAL A N 1
ATOM 906 C CA . VAL A 1 114 ? 15.534 -4.260 -27.936 1.00 59.66 114 VAL A CA 1
ATOM 907 C C . VAL A 1 114 ? 15.404 -5.692 -27.415 1.00 59.66 114 VAL A C 1
ATOM 909 O O . VAL A 1 114 ? 14.515 -5.969 -26.608 1.00 59.66 114 VAL A O 1
ATOM 912 N N . VAL A 1 115 ? 16.313 -6.591 -27.806 1.00 60.97 115 VAL A N 1
ATOM 913 C CA . VAL A 1 115 ? 16.326 -7.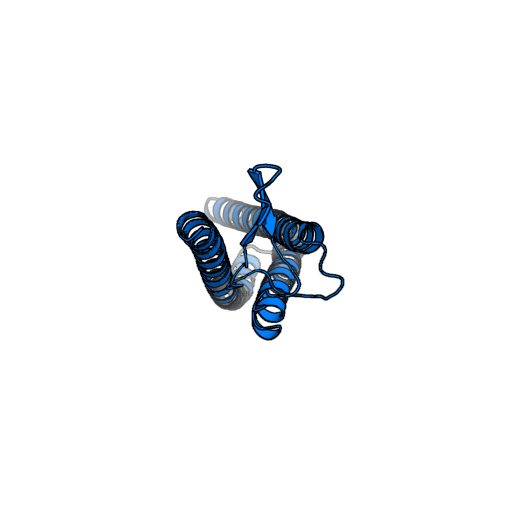985 -27.327 1.00 60.97 115 VAL A CA 1
ATOM 914 C C . VAL A 1 115 ? 16.605 -8.046 -25.820 1.00 60.97 115 VAL A C 1
ATOM 916 O O . VAL A 1 115 ? 15.996 -8.847 -25.107 1.00 60.97 115 VAL A O 1
ATOM 919 N N . HIS A 1 116 ? 17.468 -7.165 -25.303 1.00 61.81 116 HIS A N 1
ATOM 920 C CA . HIS A 1 116 ? 17.736 -7.061 -23.868 1.00 61.81 116 HIS A CA 1
ATOM 921 C C . HIS A 1 116 ? 16.558 -6.487 -23.065 1.00 61.81 116 HIS A C 1
ATOM 923 O O . HIS A 1 116 ? 16.305 -6.957 -21.955 1.00 61.81 116 HIS A O 1
ATOM 929 N N . VAL A 1 117 ? 15.789 -5.542 -23.620 1.00 66.31 117 VAL A N 1
ATOM 930 C CA . VAL A 1 117 ? 14.599 -4.981 -22.952 1.00 66.31 117 VAL A CA 1
ATOM 931 C C . VAL A 1 117 ? 13.529 -6.051 -22.726 1.00 66.31 117 VAL A C 1
ATOM 933 O O . VAL A 1 117 ? 13.026 -6.177 -21.611 1.00 66.31 117 VAL A O 1
ATOM 936 N N . TRP A 1 118 ? 13.221 -6.882 -23.726 1.00 68.06 118 TRP A N 1
ATOM 937 C CA . TRP A 1 118 ? 12.191 -7.927 -23.597 1.00 68.06 118 TRP A CA 1
ATOM 938 C C . TRP A 1 118 ? 12.497 -8.968 -22.513 1.00 68.06 118 TRP A C 1
ATOM 940 O O . TRP A 1 118 ? 11.577 -9.462 -21.859 1.00 68.06 118 TRP A O 1
ATOM 950 N N . LYS A 1 119 ? 13.782 -9.246 -22.259 1.00 71.44 119 LYS A N 1
ATOM 951 C CA . LYS A 1 119 ? 14.217 -10.142 -21.176 1.00 71.44 119 LYS A CA 1
ATOM 952 C C . LYS A 1 119 ? 13.943 -9.576 -19.781 1.00 71.44 119 LYS A C 1
ATOM 954 O O . LYS A 1 119 ? 13.783 -10.350 -18.846 1.00 71.44 119 LYS A O 1
ATOM 959 N N . ILE A 1 120 ? 13.881 -8.252 -19.638 1.00 71.00 120 ILE A N 1
ATOM 960 C CA . ILE A 1 120 ? 13.601 -7.571 -18.364 1.00 71.00 120 ILE A CA 1
ATOM 961 C C . ILE A 1 120 ? 12.096 -7.344 -18.198 1.00 71.00 120 ILE A C 1
ATOM 963 O O . ILE A 1 120 ? 11.570 -7.495 -17.099 1.00 71.00 120 ILE A O 1
ATOM 967 N N . VAL A 1 121 ? 11.390 -7.027 -19.289 1.00 73.69 121 VAL A N 1
ATOM 968 C CA . VAL A 1 121 ? 9.953 -6.714 -19.272 1.00 73.69 121 VAL A CA 1
ATOM 969 C C . VAL A 1 121 ? 9.129 -7.876 -18.727 1.00 73.69 121 VAL A C 1
ATOM 971 O O . VAL A 1 121 ? 8.355 -7.671 -17.802 1.00 73.69 121 VAL A O 1
ATOM 974 N N . ALA A 1 122 ? 9.312 -9.094 -19.242 1.00 78.81 122 ALA A N 1
ATOM 975 C CA . ALA A 1 122 ? 8.502 -10.243 -18.828 1.00 78.81 122 ALA A CA 1
ATOM 976 C C . ALA A 1 122 ? 8.595 -10.564 -17.315 1.00 78.81 122 ALA A C 1
ATOM 978 O O . ALA A 1 122 ? 7.550 -10.598 -16.656 1.00 78.81 122 ALA A O 1
ATOM 979 N N . PRO A 1 123 ? 9.792 -10.747 -16.715 1.00 79.81 123 PRO A N 1
ATOM 980 C CA . PRO A 1 123 ? 9.899 -10.986 -15.276 1.00 79.81 123 PRO A CA 1
ATOM 981 C C . PRO A 1 123 ? 9.479 -9.766 -14.448 1.00 79.81 123 PRO A C 1
ATOM 983 O O . PRO A 1 123 ? 8.853 -9.937 -13.402 1.00 79.81 123 PRO A O 1
ATOM 986 N N . ALA A 1 124 ? 9.751 -8.540 -14.914 1.00 81.81 124 ALA A N 1
ATOM 987 C CA . ALA A 1 124 ? 9.300 -7.336 -14.224 1.00 81.81 124 ALA A CA 1
ATOM 988 C C . ALA A 1 124 ? 7.768 -7.259 -14.174 1.00 81.81 124 ALA A C 1
ATOM 990 O O . ALA A 1 124 ? 7.222 -7.064 -13.094 1.00 81.81 124 ALA A O 1
ATOM 991 N N . SER A 1 125 ? 7.076 -7.485 -15.296 1.00 83.62 125 SER A N 1
ATOM 992 C CA . SER A 1 125 ? 5.611 -7.487 -15.375 1.00 83.62 125 SER A CA 1
ATOM 993 C C . SER A 1 125 ? 4.980 -8.564 -14.497 1.00 83.62 125 SER A C 1
ATOM 995 O O . SER A 1 125 ? 3.993 -8.287 -13.818 1.00 83.62 125 SER A O 1
ATOM 997 N N . PHE A 1 126 ? 5.558 -9.769 -14.458 1.00 89.19 126 PHE A N 1
ATOM 998 C CA . PHE A 1 126 ? 5.086 -10.831 -13.569 1.00 89.19 126 PHE A CA 1
ATOM 999 C C . PHE A 1 126 ? 5.192 -10.417 -12.095 1.00 89.19 126 PHE A C 1
ATOM 1001 O O . PHE A 1 126 ? 4.204 -10.469 -11.362 1.00 89.19 126 PHE A O 1
ATOM 1008 N N . LEU A 1 127 ? 6.364 -9.932 -11.671 1.00 87.62 127 LEU A N 1
ATOM 1009 C CA . LEU A 1 127 ? 6.577 -9.476 -10.296 1.00 87.62 127 LEU A CA 1
ATOM 1010 C C . LEU A 1 127 ? 5.699 -8.268 -9.949 1.00 87.62 127 LEU A C 1
ATOM 1012 O O . LEU A 1 127 ? 5.153 -8.212 -8.850 1.00 87.62 127 LEU A O 1
ATOM 1016 N N . SER A 1 128 ? 5.497 -7.339 -10.889 1.00 88.31 128 SER A N 1
ATOM 1017 C CA . SER A 1 128 ? 4.578 -6.210 -10.717 1.00 88.31 128 SER A CA 1
ATOM 1018 C C . SER A 1 128 ? 3.153 -6.695 -10.489 1.00 88.31 128 SER A C 1
ATOM 1020 O O . SER A 1 128 ? 2.470 -6.168 -9.619 1.00 88.31 128 SER A O 1
ATOM 1022 N N . GLY A 1 129 ? 2.710 -7.711 -11.235 1.00 90.94 129 GLY A N 1
ATOM 1023 C CA . GLY A 1 129 ? 1.388 -8.312 -11.074 1.00 90.94 129 GLY A CA 1
ATOM 1024 C C . GLY A 1 129 ? 1.206 -8.964 -9.705 1.00 90.94 129 GLY A C 1
ATOM 1025 O O . GLY A 1 129 ? 0.206 -8.714 -9.032 1.00 90.94 129 GLY A O 1
ATOM 1026 N N . VAL A 1 130 ? 2.198 -9.736 -9.250 1.00 92.81 130 VAL A N 1
ATOM 1027 C CA . VAL A 1 130 ? 2.187 -10.338 -7.906 1.00 92.81 130 VAL A CA 1
ATOM 1028 C C . VAL A 1 130 ? 2.123 -9.254 -6.830 1.00 92.81 130 VAL A C 1
ATOM 1030 O O . VAL A 1 130 ? 1.288 -9.327 -5.928 1.00 92.81 130 VAL A O 1
ATOM 1033 N N . MET A 1 131 ? 2.950 -8.215 -6.943 1.00 90.56 131 MET A N 1
ATOM 1034 C CA . MET A 1 131 ? 2.965 -7.117 -5.977 1.00 90.56 131 MET A CA 1
ATOM 1035 C C . MET A 1 131 ? 1.672 -6.305 -5.993 1.00 90.56 131 MET A C 1
ATOM 1037 O O . MET A 1 131 ? 1.171 -5.961 -4.925 1.00 90.56 131 MET A O 1
ATOM 1041 N N . ALA A 1 132 ? 1.096 -6.054 -7.169 1.00 90.75 132 ALA A N 1
ATOM 1042 C CA . ALA A 1 132 ? -0.198 -5.397 -7.305 1.00 90.75 132 ALA A CA 1
ATOM 1043 C C . ALA A 1 132 ? -1.312 -6.203 -6.626 1.00 90.75 132 ALA A C 1
ATOM 1045 O O . ALA A 1 132 ? -2.146 -5.641 -5.925 1.00 90.75 132 ALA A O 1
ATOM 1046 N N . MET A 1 133 ? -1.309 -7.529 -6.768 1.00 93.81 133 MET A N 1
ATOM 1047 C CA . MET A 1 133 ? -2.270 -8.389 -6.078 1.00 93.81 133 MET A CA 1
ATOM 1048 C C . MET A 1 133 ? -2.108 -8.304 -4.552 1.00 93.81 133 MET A C 1
ATOM 1050 O O . MET A 1 133 ? -3.094 -8.132 -3.835 1.00 93.81 133 MET A O 1
ATOM 1054 N N . VAL A 1 134 ? -0.872 -8.371 -4.044 1.00 92.44 134 VAL A N 1
ATOM 1055 C CA . VAL A 1 134 ? -0.586 -8.264 -2.601 1.00 92.44 134 VAL A CA 1
ATOM 1056 C C . VAL A 1 134 ? -1.058 -6.920 -2.038 1.00 92.44 134 VAL A C 1
ATOM 1058 O O . VAL A 1 134 ? -1.711 -6.884 -0.988 1.00 92.44 134 VAL A O 1
ATOM 1061 N N . THR A 1 135 ? -0.776 -5.815 -2.735 1.00 89.44 135 THR A N 1
ATOM 1062 C CA . THR A 1 135 ? -1.184 -4.471 -2.303 1.00 89.44 135 THR A CA 1
ATOM 1063 C C . THR A 1 135 ? -2.688 -4.251 -2.418 1.00 89.44 135 THR A C 1
ATOM 1065 O O . THR A 1 135 ? -3.257 -3.624 -1.529 1.00 89.44 135 THR A O 1
ATOM 1068 N N . LEU A 1 136 ? -3.361 -4.818 -3.424 1.00 92.75 136 LEU A N 1
ATOM 1069 C CA . LEU A 1 136 ? -4.824 -4.790 -3.539 1.00 92.75 136 LEU A CA 1
ATOM 1070 C C . LEU A 1 136 ? -5.504 -5.516 -2.376 1.00 92.75 136 LEU A C 1
ATOM 1072 O O . LEU A 1 136 ? -6.428 -4.975 -1.767 1.00 92.75 136 LEU A O 1
ATOM 1076 N N . VAL A 1 137 ? -5.025 -6.712 -2.018 1.00 93.50 137 VAL A N 1
ATOM 1077 C CA . VAL A 1 137 ? -5.544 -7.452 -0.856 1.00 93.50 137 VAL A CA 1
ATOM 1078 C C . VAL A 1 137 ? -5.317 -6.657 0.430 1.00 93.50 137 VAL A C 1
ATOM 1080 O O . VAL A 1 137 ? -6.213 -6.580 1.271 1.00 93.50 137 VAL A O 1
ATOM 1083 N N . MET A 1 138 ? -4.143 -6.036 0.582 1.00 90.50 138 MET A N 1
ATOM 1084 C CA . MET A 1 138 ? -3.849 -5.169 1.726 1.00 90.50 138 MET A CA 1
ATOM 1085 C C . MET A 1 138 ? -4.804 -3.973 1.787 1.00 90.50 138 MET A C 1
ATOM 1087 O O . MET A 1 138 ? -5.424 -3.760 2.827 1.00 90.50 138 MET A O 1
ATOM 1091 N N . ALA A 1 139 ? -4.985 -3.252 0.679 1.00 89.69 139 ALA A N 1
ATOM 1092 C CA . ALA A 1 139 ? -5.883 -2.105 0.600 1.00 89.69 139 ALA A CA 1
ATOM 1093 C C . ALA A 1 139 ? -7.321 -2.494 0.965 1.00 89.69 139 ALA A C 1
ATOM 1095 O O . ALA A 1 139 ? -7.935 -1.847 1.808 1.00 89.69 139 ALA A O 1
ATOM 1096 N N . TRP A 1 140 ? -7.824 -3.605 0.420 1.00 92.06 140 TRP A N 1
ATOM 1097 C CA . TRP A 1 140 ? -9.158 -4.113 0.740 1.00 92.06 140 TRP A CA 1
ATOM 1098 C C . TRP A 1 140 ? -9.328 -4.419 2.233 1.00 92.06 140 TRP A C 1
ATOM 1100 O O . TRP A 1 140 ? -10.320 -4.020 2.846 1.00 92.06 140 TRP A O 1
ATOM 1110 N N . LYS A 1 141 ? -8.340 -5.081 2.851 1.00 89.88 141 LYS A N 1
ATOM 1111 C CA . LYS A 1 141 ? -8.367 -5.375 4.290 1.00 89.88 141 LYS A CA 1
ATOM 1112 C C . LYS A 1 141 ? -8.296 -4.115 5.147 1.00 89.88 141 LYS A C 1
ATOM 1114 O O . LYS A 1 141 ? -8.995 -4.049 6.155 1.00 89.88 141 LYS A O 1
ATOM 1119 N N . VAL A 1 142 ? -7.488 -3.131 4.755 1.00 87.50 142 VAL A N 1
ATOM 1120 C CA . VAL A 1 142 ? -7.391 -1.845 5.457 1.00 87.50 142 VAL A CA 1
ATOM 1121 C C . VAL A 1 142 ? -8.718 -1.093 5.381 1.00 87.50 142 VAL A C 1
ATOM 1123 O O . VAL A 1 142 ? -9.250 -0.704 6.416 1.00 87.50 142 VAL A O 1
ATOM 1126 N N . THR A 1 143 ? -9.297 -0.953 4.187 1.00 89.62 143 THR A N 1
ATOM 1127 C CA . THR A 1 143 ? -10.575 -0.256 3.987 1.00 89.62 143 THR A CA 1
ATOM 1128 C C . THR A 1 143 ? -11.706 -0.913 4.772 1.00 89.62 143 THR A C 1
ATOM 1130 O O . THR A 1 143 ? -12.387 -0.239 5.540 1.00 89.62 143 THR A O 1
ATOM 1133 N N . ASN A 1 144 ? -11.876 -2.232 4.654 1.00 89.75 144 ASN A N 1
ATOM 1134 C CA . ASN A 1 144 ? -12.928 -2.935 5.388 1.00 89.75 144 ASN A CA 1
ATOM 1135 C C . ASN A 1 144 ? -12.696 -2.899 6.901 1.00 89.75 144 ASN A C 1
ATOM 1137 O O . ASN A 1 144 ? -13.644 -2.725 7.661 1.00 89.75 144 ASN A O 1
ATOM 1141 N N . GLY A 1 145 ? -11.444 -3.047 7.340 1.00 85.75 145 GLY A N 1
ATOM 1142 C CA . GLY A 1 145 ? -11.097 -3.024 8.756 1.00 85.75 145 GLY A CA 1
ATOM 1143 C C . GLY A 1 145 ? -11.331 -1.659 9.397 1.00 85.75 145 GLY A C 1
ATOM 1144 O O . GLY A 1 145 ? -11.775 -1.604 10.542 1.00 85.75 145 GLY A O 1
ATOM 1145 N N . MET A 1 146 ? -11.076 -0.572 8.664 1.00 84.75 146 MET A N 1
ATOM 1146 C CA . MET A 1 146 ? -11.393 0.788 9.104 1.00 84.75 146 MET A CA 1
ATOM 1147 C C . MET A 1 146 ? -12.899 1.046 9.117 1.00 84.75 146 MET A C 1
ATOM 1149 O O . MET A 1 146 ? -13.403 1.585 10.097 1.00 84.75 146 MET A O 1
ATOM 1153 N N . ASN A 1 147 ? -13.625 0.633 8.075 1.00 88.19 147 ASN A N 1
ATOM 1154 C CA . ASN A 1 147 ? -15.081 0.789 8.030 1.00 88.19 147 ASN A CA 1
ATOM 1155 C C . ASN A 1 147 ? -15.750 0.060 9.200 1.00 88.19 147 ASN A C 1
ATOM 1157 O O . ASN A 1 147 ? -16.530 0.667 9.922 1.00 88.19 147 ASN A O 1
ATOM 1161 N N . ALA A 1 148 ? -15.350 -1.186 9.476 1.00 85.88 148 ALA A N 1
ATOM 1162 C CA . ALA A 1 148 ? -15.857 -1.946 10.618 1.00 85.88 148 ALA A CA 1
ATOM 1163 C C . ALA A 1 148 ? -15.573 -1.258 11.967 1.00 85.88 148 ALA A C 1
ATOM 1165 O O . ALA A 1 148 ? -16.419 -1.272 12.860 1.00 85.88 148 ALA A O 1
ATOM 1166 N N . PHE A 1 149 ? -14.402 -0.630 12.114 1.00 83.31 149 PHE A N 1
ATOM 1167 C CA . PHE A 1 149 ? -14.068 0.137 13.313 1.00 83.31 149 PHE A CA 1
ATOM 1168 C C . PHE A 1 149 ? -14.981 1.364 13.478 1.00 83.31 149 PHE A C 1
ATOM 1170 O O . PHE A 1 149 ? -15.518 1.588 14.563 1.00 83.31 149 PHE A O 1
ATOM 1177 N N . PHE A 1 150 ? -15.201 2.139 12.411 1.00 84.00 150 PHE A N 1
ATOM 1178 C CA . PHE A 1 150 ? -16.080 3.313 12.453 1.00 84.00 150 PHE A CA 1
ATOM 1179 C C . PHE A 1 150 ? -17.557 2.951 12.634 1.00 84.00 150 PHE A C 1
ATOM 1181 O O . PHE A 1 150 ? -18.252 3.629 13.391 1.00 84.00 150 PHE A O 1
ATOM 1188 N N . ASP A 1 151 ? -18.022 1.868 12.015 1.00 86.44 151 ASP A N 1
ATOM 1189 C CA . ASP A 1 151 ? -19.375 1.349 12.217 1.00 86.44 151 ASP A CA 1
ATOM 1190 C C . ASP A 1 151 ? -19.575 0.917 13.675 1.00 86.44 151 ASP A C 1
ATOM 1192 O O . ASP A 1 151 ? -20.573 1.281 14.300 1.00 86.44 151 ASP A O 1
ATOM 1196 N N . GLY A 1 152 ? -18.581 0.239 14.262 1.00 81.00 152 GLY A N 1
ATOM 1197 C CA . GLY A 1 152 ? -18.580 -0.118 15.680 1.00 81.00 152 GLY A CA 1
ATOM 1198 C C . GLY A 1 152 ? -18.617 1.102 16.606 1.00 81.00 152 GLY A C 1
ATOM 1199 O O . GLY A 1 152 ? -19.363 1.107 17.587 1.00 81.00 152 GLY A O 1
ATOM 1200 N N . LEU A 1 153 ? -17.873 2.168 16.280 1.00 79.88 153 LEU A N 1
ATOM 1201 C CA . LEU A 1 153 ? -17.947 3.435 17.020 1.00 79.88 153 LEU A CA 1
ATOM 1202 C C . LEU A 1 153 ? -19.344 4.061 16.933 1.00 79.88 153 LEU A C 1
ATOM 1204 O O . LEU A 1 153 ? -19.893 4.495 17.946 1.00 79.88 153 LEU A O 1
ATOM 1208 N N . ALA A 1 154 ? -19.925 4.110 15.733 1.00 82.31 154 ALA A N 1
ATOM 1209 C CA . ALA A 1 154 ? -21.239 4.701 15.512 1.00 82.31 154 ALA A CA 1
ATOM 1210 C C . ALA A 1 154 ? -22.347 3.920 16.233 1.00 82.31 154 ALA A C 1
ATOM 1212 O O . ALA A 1 154 ? -23.251 4.522 16.811 1.00 82.31 154 ALA A O 1
ATOM 1213 N N . GLU A 1 155 ? -22.279 2.589 16.231 1.00 80.75 155 GLU A N 1
ATOM 1214 C CA . GLU A 1 155 ? -23.244 1.742 16.927 1.00 80.75 155 GLU A CA 1
ATOM 1215 C C . GLU A 1 155 ? -23.103 1.847 18.452 1.00 80.75 155 GLU A C 1
ATOM 1217 O O . GLU A 1 155 ? -24.106 2.001 19.152 1.00 80.75 155 GLU A O 1
ATOM 1222 N N . GLY A 1 156 ? -21.870 1.840 18.971 1.00 73.00 156 GLY A N 1
ATOM 1223 C CA . GLY A 1 156 ? -21.596 2.035 20.397 1.00 73.00 156 GLY A CA 1
ATOM 1224 C C . GLY A 1 156 ? -22.093 3.386 20.918 1.00 73.00 156 GLY A C 1
ATOM 1225 O O . GLY A 1 156 ? -22.612 3.459 22.029 1.00 73.00 156 GLY A O 1
ATOM 1226 N N . ALA A 1 157 ? -22.012 4.435 20.095 1.00 70.69 157 ALA A N 1
ATOM 1227 C CA . ALA A 1 157 ? -22.526 5.761 20.425 1.00 70.69 157 ALA A CA 1
ATOM 1228 C C . ALA A 1 157 ? -24.063 5.857 20.402 1.00 70.69 157 ALA A C 1
ATOM 1230 O O . ALA A 1 157 ? -24.615 6.739 21.047 1.00 70.69 157 ALA A O 1
ATOM 1231 N N . ARG A 1 158 ? -24.768 4.980 19.667 1.00 70.75 158 ARG A N 1
ATOM 1232 C CA . ARG A 1 158 ? -26.246 4.967 19.606 1.00 70.75 158 ARG A CA 1
ATOM 1233 C C . ARG A 1 158 ? -26.905 4.154 20.722 1.00 70.75 158 ARG A C 1
ATOM 1235 O O . ARG A 1 158 ? -28.089 4.348 20.977 1.00 70.75 158 ARG A O 1
ATOM 1242 N N . LYS A 1 159 ? -26.190 3.199 21.324 1.00 61.31 159 LYS A N 1
ATOM 1243 C CA . LYS A 1 159 ? -26.737 2.265 22.329 1.00 61.31 159 LYS A CA 1
ATOM 1244 C C . LYS A 1 159 ? -26.685 2.784 23.777 1.00 61.31 159 LYS A C 1
ATOM 1246 O O . LYS A 1 159 ? -27.153 2.074 24.665 1.00 61.31 159 LYS A O 1
ATOM 1251 N N . LYS A 1 160 ? -26.123 3.969 24.029 1.00 52.16 160 LYS A N 1
ATOM 1252 C CA . LYS A 1 160 ? -26.021 4.615 25.351 1.00 52.16 160 LYS A CA 1
ATOM 1253 C C . LYS A 1 160 ? -26.600 6.022 25.304 1.00 52.16 160 LYS A C 1
ATOM 1255 O O . LYS A 1 160 ? -27.047 6.480 26.376 1.00 52.16 160 LYS A O 1
#

Radius of gyration: 23.02 Å; chains: 1; bounding box: 54×27×69 Å

Organism: Haemaphysalis longicornis (NCBI:txid44386)

Foldseek 3Di:
DVVVVVVVVVLVVLLVVLVVLQVVLVVVLVVLVVVQVVVPDPDPFHQFQKQWAWDQPPVPSDIDTDPVPIDTDDPVLVVLLNCLSVVSNVLSVVSSCCSVVLPDDPPDDPVVSVVVVVVCVVVNVVVVVVSVVSVVVSVVSRVNRVVSHVVSVVVNVVVD